Protein AF-A0A2I0H320-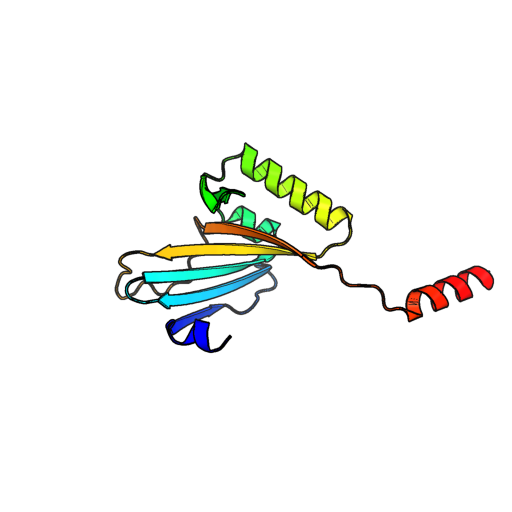F1 (afdb_monomer)

Radius of gyration: 19.29 Å; Cα contacts (8 Å, |Δi|>4): 229; chains: 1; bounding box: 40×39×63 Å

Sequence (133 aa):
MDELKRGCQILQVEAFNSEKKRSGVSMRRGAHIHVHWKGAAEMILAHCSQFYSQDGDKQMLDAQARGQIRAIIEKMAAKSLRCIAFAHKEVTDPQPHESSLEDTELTLLGVVGLKDPCRPEVRSAVESCKNAG

Secondary structure (DSSP, 8-state):
-HHHHTTEEEEEEEEEETTTTEEEEEEEETTEEEEEEEEEHHHHHHTEEEEE-TTS-EEE--HHHHHHHHHHHHHHHHTT-EEEEEEEEEESS--TT------SSEEEEEEEEE--PPPHHHHHHHHHHHHH-

Nearest PDB structures (foldseek):
  8qmp-assembly1_A  TM=8.078E-01  e=3.302E-11  Arabidopsis thaliana
  3gwi-assembly1_A  TM=8.467E-01  e=9.701E-09  Escherichia coli K-12
  8uyb-assembly1_A  TM=8.384E-01  e=1.161E-08  Escherichia coli K-12
  8owl-assembly1_A  TM=8.118E-01  e=4.878E-08  Oryctolagus cuniculus
  6zhh-assembly3_C  TM=7.062E-01  e=9.145E-07  Listeria monocytogenes

InterPro domains:
  IPR023299 P-type ATPase, cytoplasmic domain N [G3DSA:3.40.1110.10] (1-119)
  IPR023299 P-type ATPase, cytoplasmic domain N [SSF81660] (3-122)

Foldseek 3Di:
DVVVCPQKAWLDWADQDPVLQKIWTWIDGPQKIKIKMKGQPLSLLVQAQWEADPVRDIGGCDPVNSVVQVVVSVVLVVVVFRKMWMWMDMDHRADPPRRDNDRHHTYTYDIDTHDDDDDPVVVVVVVVVVVVD

Solvent-accessible surface area (backbone atoms only — not comparable to full-atom values): 7473 Å² total; per-residue (Å²): 114,70,76,76,46,75,62,47,48,78,73,40,74,46,71,76,36,84,88,72,40,31,30,37,38,18,29,36,44,85,79,30,38,40,31,41,40,39,24,40,32,70,59,47,55,72,28,33,45,26,30,48,48,98,88,67,47,81,41,78,47,46,74,66,58,47,50,54,54,49,55,50,53,51,58,39,44,75,69,66,20,53,47,37,18,37,30,35,40,77,39,80,76,58,56,100,80,63,59,70,76,75,71,64,68,19,31,34,69,50,76,47,67,46,72,79,77,78,60,78,66,55,58,58,53,55,52,53,50,65,74,74,109

Mean predicted aligned error: 6.41 Å

Organism: Punica granatum (NCBI:txid22663)

Structure (mmCIF, N/CA/C/O backbone):
data_AF-A0A2I0H320-F1
#
_entry.id   AF-A0A2I0H320-F1
#
loop_
_atom_site.group_PDB
_atom_site.id
_atom_site.type_symbol
_atom_site.label_atom_id
_atom_site.label_alt_id
_atom_site.label_comp_id
_atom_site.label_asym_id
_atom_site.label_entity_id
_atom_site.label_seq_id
_atom_site.pdbx_PDB_ins_code
_atom_site.Cartn_x
_atom_site.Cartn_y
_atom_site.Cartn_z
_atom_site.occupancy
_atom_site.B_iso_or_equiv
_atom_site.auth_seq_id
_atom_site.auth_comp_id
_atom_site.auth_asym_id
_atom_site.auth_atom_id
_atom_site.pdbx_PDB_model_num
ATOM 1 N N . MET A 1 1 ? -6.565 -19.429 -5.972 1.00 51.12 1 MET A N 1
ATOM 2 C CA . MET A 1 1 ? -5.228 -18.814 -5.775 1.00 51.12 1 MET A CA 1
ATOM 3 C C . MET A 1 1 ? -4.164 -19.448 -6.663 1.00 51.12 1 MET A C 1
ATOM 5 O O . MET A 1 1 ? -3.379 -18.700 -7.229 1.00 51.12 1 MET A O 1
ATOM 9 N N . ASP A 1 2 ? -4.137 -20.775 -6.826 1.00 55.12 2 ASP A N 1
ATOM 10 C CA . ASP A 1 2 ? -3.102 -21.451 -7.635 1.00 55.12 2 ASP A CA 1
ATOM 11 C C . ASP A 1 2 ? -3.151 -21.107 -9.125 1.00 55.12 2 ASP A C 1
ATOM 13 O O . ASP A 1 2 ? -2.123 -21.016 -9.787 1.00 55.12 2 ASP A O 1
ATOM 17 N N . GLU A 1 3 ? -4.337 -20.797 -9.636 1.00 58.56 3 GLU A N 1
ATOM 18 C CA . GLU A 1 3 ? -4.551 -20.374 -11.018 1.00 58.56 3 GLU A CA 1
ATOM 19 C C . GLU A 1 3 ? -3.845 -19.055 -11.364 1.00 58.56 3 GLU A C 1
ATOM 21 O O . GLU A 1 3 ? -3.225 -18.949 -12.418 1.00 58.56 3 GLU A O 1
ATOM 26 N N . LEU A 1 4 ? -3.835 -18.096 -10.429 1.00 61.50 4 LEU A N 1
ATOM 27 C CA . LEU A 1 4 ? -3.151 -16.807 -10.582 1.00 61.50 4 LEU A CA 1
ATOM 28 C C . LEU A 1 4 ? -1.619 -16.940 -10.534 1.00 61.50 4 LEU A C 1
ATOM 30 O O . LEU A 1 4 ? -0.908 -16.089 -11.060 1.00 61.50 4 LEU A O 1
ATOM 34 N N . LYS A 1 5 ? -1.108 -17.996 -9.887 1.00 63.47 5 LYS A N 1
ATOM 35 C CA . LYS A 1 5 ? 0.331 -18.252 -9.735 1.00 63.47 5 LYS A CA 1
ATOM 36 C C . LYS A 1 5 ? 0.933 -18.980 -10.937 1.00 63.47 5 LYS A C 1
ATOM 38 O O . LYS A 1 5 ? 2.127 -18.850 -11.171 1.00 63.47 5 LYS A O 1
ATOM 43 N N . ARG A 1 6 ? 0.125 -19.711 -11.716 1.00 68.56 6 ARG A N 1
ATOM 44 C CA . ARG A 1 6 ? 0.595 -20.546 -12.841 1.00 68.56 6 ARG A CA 1
ATOM 45 C C . ARG A 1 6 ? 1.315 -19.773 -13.954 1.00 68.56 6 ARG A C 1
ATOM 47 O O . ARG A 1 6 ? 2.085 -20.380 -14.685 1.00 68.56 6 ARG A O 1
ATOM 54 N N . GLY A 1 7 ? 1.100 -18.461 -14.067 1.00 78.19 7 GLY A N 1
ATOM 55 C CA . GLY A 1 7 ? 1.761 -17.601 -15.059 1.00 78.19 7 GLY A CA 1
ATOM 56 C C . GLY A 1 7 ? 2.902 -16.737 -14.516 1.00 78.19 7 GLY A C 1
ATOM 57 O O . GLY A 1 7 ? 3.396 -15.881 -15.248 1.00 78.19 7 GLY A O 1
ATOM 58 N N . CYS A 1 8 ? 3.284 -16.911 -13.247 1.00 83.75 8 CYS A N 1
ATOM 59 C CA . CYS A 1 8 ? 4.198 -16.004 -12.568 1.00 83.75 8 CYS A CA 1
ATOM 60 C C . CYS A 1 8 ? 5.324 -16.746 -11.844 1.00 83.75 8 CYS A C 1
ATOM 62 O O . CYS A 1 8 ? 5.084 -17.512 -10.912 1.00 83.75 8 CYS A O 1
ATOM 64 N N . GLN A 1 9 ? 6.566 -16.455 -12.221 1.00 89.69 9 GLN A N 1
ATOM 65 C CA . GLN A 1 9 ? 7.755 -16.987 -11.563 1.00 89.69 9 GLN A CA 1
ATOM 66 C C . GLN A 1 9 ? 8.247 -15.992 -10.511 1.00 89.69 9 GLN A C 1
ATOM 68 O O . GLN A 1 9 ? 8.609 -14.870 -10.850 1.00 89.69 9 GLN A O 1
ATOM 73 N N . ILE A 1 10 ? 8.290 -16.390 -9.240 1.00 90.44 10 ILE A N 1
ATOM 74 C CA . ILE A 1 10 ? 8.885 -15.564 -8.179 1.00 90.44 10 ILE A CA 1
ATOM 75 C C . ILE A 1 10 ? 10.403 -15.526 -8.384 1.00 90.44 10 ILE A C 1
ATOM 77 O O . ILE A 1 10 ? 11.031 -16.577 -8.501 1.00 90.44 10 ILE A O 1
ATOM 81 N N . LEU A 1 11 ? 10.976 -14.324 -8.427 1.00 90.44 11 LEU A N 1
ATOM 82 C CA . LEU A 1 11 ? 1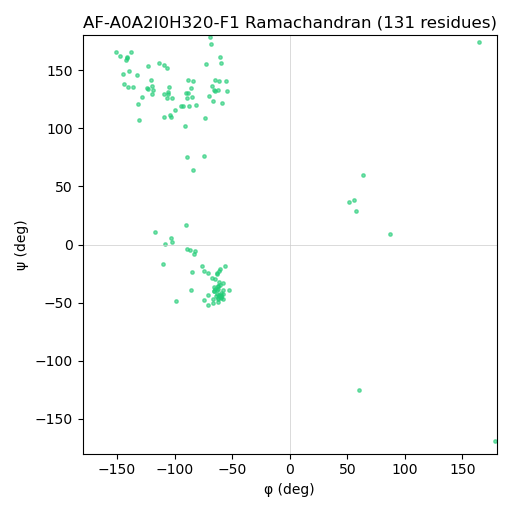2.414 -14.102 -8.577 1.00 90.44 11 LEU A CA 1
ATOM 83 C C . LEU A 1 11 ? 13.066 -13.824 -7.219 1.00 90.44 11 LEU A C 1
ATOM 85 O O . LEU A 1 11 ? 14.061 -14.454 -6.872 1.00 90.44 11 LEU A O 1
ATOM 89 N N . GLN A 1 12 ? 12.479 -12.920 -6.431 1.00 91.06 12 GLN A N 1
ATOM 90 C CA . GLN A 1 12 ? 12.986 -12.541 -5.114 1.00 91.06 12 GLN A CA 1
ATOM 91 C C . GLN A 1 12 ? 11.835 -12.253 -4.148 1.00 91.06 12 GLN A C 1
ATOM 93 O O . GLN A 1 12 ? 10.789 -11.734 -4.535 1.00 91.06 12 GLN A O 1
ATOM 98 N N . VAL A 1 13 ? 12.041 -12.565 -2.868 1.00 92.94 13 VAL A N 1
ATOM 99 C CA . VAL A 1 13 ? 11.116 -12.239 -1.778 1.00 92.94 13 VAL A CA 1
ATOM 100 C C . VAL A 1 13 ? 11.891 -11.523 -0.678 1.00 92.94 13 VAL A C 1
ATOM 102 O O . VAL A 1 13 ? 12.886 -12.046 -0.184 1.00 92.94 13 VAL A O 1
ATOM 105 N N . GLU A 1 14 ? 11.414 -10.352 -0.264 1.00 93.81 14 GLU A N 1
ATOM 106 C CA . GLU A 1 14 ? 11.846 -9.691 0.969 1.00 93.81 14 GLU A CA 1
ATOM 107 C C . GLU A 1 14 ? 10.759 -9.900 2.020 1.00 93.81 14 GLU A C 1
ATOM 109 O O . GLU A 1 14 ? 9.647 -9.365 1.926 1.00 93.81 14 GLU A O 1
ATOM 114 N N . ALA A 1 15 ? 11.082 -10.720 3.023 1.00 93.94 15 ALA A N 1
ATOM 115 C CA . ALA A 1 15 ? 10.237 -10.906 4.191 1.00 93.94 15 ALA A CA 1
ATOM 116 C C . ALA A 1 15 ? 10.053 -9.578 4.942 1.00 93.94 15 ALA A C 1
ATOM 118 O O . ALA A 1 15 ? 10.814 -8.628 4.768 1.00 93.94 15 ALA A O 1
ATOM 119 N N . PHE A 1 16 ? 9.023 -9.508 5.785 1.00 91.69 16 PHE A N 1
ATOM 120 C CA . PHE A 1 16 ? 8.735 -8.287 6.527 1.00 91.69 16 PHE A CA 1
ATOM 121 C C . PHE A 1 16 ? 9.928 -7.869 7.395 1.00 91.69 16 PHE A C 1
ATOM 123 O O . PHE A 1 16 ? 10.353 -8.615 8.275 1.00 91.69 16 PHE A O 1
ATOM 130 N N . ASN A 1 17 ? 10.426 -6.656 7.162 1.00 91.06 17 ASN A N 1
ATOM 131 C CA . ASN A 1 17 ? 11.468 -6.032 7.966 1.00 91.06 17 ASN A CA 1
ATOM 132 C C . ASN A 1 17 ? 10.827 -4.999 8.910 1.00 91.06 17 ASN A C 1
ATOM 134 O O . ASN A 1 17 ? 10.105 -4.110 8.456 1.00 91.06 17 ASN A O 1
ATOM 138 N N . SER A 1 18 ? 11.083 -5.111 10.217 1.00 87.25 18 SER A N 1
ATOM 139 C CA . SER A 1 18 ? 10.471 -4.253 11.245 1.00 87.25 18 SER A CA 1
ATOM 140 C C . SER A 1 18 ? 10.914 -2.789 11.184 1.00 87.25 18 SER A C 1
ATOM 142 O O . SER A 1 18 ? 10.129 -1.913 11.542 1.00 87.25 18 SER A O 1
ATOM 144 N N . GLU A 1 19 ? 12.128 -2.515 10.708 1.00 87.81 19 GLU A N 1
ATOM 145 C CA . GLU A 1 19 ? 12.648 -1.154 10.531 1.00 87.81 19 GLU A CA 1
ATOM 146 C C . GLU A 1 19 ? 11.995 -0.493 9.314 1.00 87.81 19 GLU A C 1
ATOM 148 O O . GLU A 1 19 ? 11.444 0.602 9.412 1.00 87.81 19 GLU A O 1
ATOM 153 N N . LYS A 1 20 ? 11.958 -1.205 8.179 1.00 87.25 20 LYS A N 1
ATOM 154 C CA . LYS A 1 20 ? 11.336 -0.723 6.933 1.00 87.25 20 LYS A CA 1
ATOM 155 C C . LYS A 1 20 ? 9.800 -0.778 6.960 1.00 87.25 20 LYS A C 1
ATOM 157 O O . LYS A 1 20 ? 9.141 -0.146 6.138 1.00 87.25 20 LYS A O 1
ATOM 162 N N . LYS A 1 21 ? 9.219 -1.566 7.872 1.00 93.31 21 LYS A N 1
ATOM 163 C CA . LYS A 1 21 ? 7.777 -1.835 8.040 1.00 93.31 21 LYS A CA 1
ATOM 164 C C . LYS A 1 21 ? 7.064 -2.274 6.755 1.00 93.31 21 LYS A C 1
ATOM 166 O O . LYS A 1 21 ? 5.900 -1.926 6.526 1.00 93.31 21 LYS A O 1
ATOM 171 N N . ARG A 1 22 ? 7.741 -3.059 5.917 1.00 94.38 22 ARG A N 1
ATOM 172 C CA . ARG A 1 22 ? 7.215 -3.559 4.638 1.00 94.38 22 ARG A CA 1
ATOM 173 C C . ARG A 1 22 ? 7.828 -4.903 4.256 1.00 94.38 22 ARG A C 1
ATOM 175 O O . ARG A 1 22 ? 8.829 -5.319 4.829 1.00 94.38 22 ARG A O 1
ATOM 182 N N . SER A 1 23 ? 7.204 -5.554 3.285 1.00 96.00 23 SER A N 1
ATOM 183 C CA . SER A 1 23 ? 7.647 -6.786 2.626 1.00 96.00 23 SER A CA 1
ATOM 184 C C . SER A 1 23 ? 7.366 -6.677 1.131 1.00 96.00 23 SER A C 1
ATOM 186 O O . SER A 1 23 ? 6.367 -6.049 0.757 1.00 96.00 23 SER A O 1
ATOM 188 N N . GLY A 1 24 ? 8.180 -7.322 0.304 1.00 95.44 24 GLY A N 1
ATOM 189 C CA . GLY A 1 24 ? 8.082 -7.217 -1.148 1.00 95.44 24 GLY A CA 1
ATOM 190 C C . GLY A 1 24 ? 8.332 -8.533 -1.869 1.00 95.44 24 GLY A C 1
ATOM 191 O O . GLY A 1 24 ? 8.907 -9.469 -1.313 1.00 95.44 24 GLY A O 1
ATOM 192 N N . VAL A 1 25 ? 7.878 -8.606 -3.114 1.00 94.56 25 VAL A N 1
ATOM 193 C CA . VAL A 1 25 ? 8.143 -9.722 -4.024 1.00 94.56 25 VAL A CA 1
ATOM 194 C C . VAL A 1 25 ? 8.390 -9.189 -5.429 1.00 94.56 25 VAL A C 1
ATOM 196 O O . VAL A 1 25 ? 7.649 -8.325 -5.893 1.00 94.56 25 VAL A O 1
ATOM 199 N N . SER A 1 26 ? 9.415 -9.708 -6.100 1.00 93.06 26 SER A N 1
ATOM 200 C CA . SER A 1 26 ? 9.616 -9.530 -7.534 1.00 93.06 26 SER A CA 1
ATOM 201 C C . SER A 1 26 ? 9.244 -10.828 -8.236 1.00 93.06 26 SER A C 1
ATOM 203 O O . SER A 1 26 ? 9.562 -11.932 -7.782 1.00 93.06 26 SER A O 1
ATOM 205 N N . MET A 1 27 ? 8.506 -10.707 -9.329 1.00 91.94 27 MET A N 1
ATOM 206 C CA . MET A 1 27 ? 7.980 -11.843 -10.070 1.00 91.94 27 MET A CA 1
ATOM 207 C C . MET A 1 27 ? 7.997 -11.556 -11.564 1.00 91.94 27 MET A C 1
ATOM 209 O O . MET A 1 27 ? 7.642 -10.467 -12.004 1.00 91.94 27 MET A O 1
ATOM 213 N N . ARG A 1 28 ? 8.389 -12.551 -12.355 1.00 90.00 28 ARG A N 1
ATOM 214 C CA . ARG A 1 28 ? 8.337 -12.501 -13.812 1.00 90.00 28 ARG A CA 1
ATOM 215 C C . ARG A 1 28 ? 6.982 -12.992 -14.299 1.00 90.00 28 ARG A C 1
ATOM 217 O O . ARG A 1 28 ? 6.551 -14.079 -13.911 1.00 90.00 28 ARG A O 1
ATOM 224 N N . ARG A 1 29 ? 6.347 -12.215 -15.174 1.00 87.75 29 ARG A N 1
ATOM 225 C CA . ARG A 1 29 ? 5.104 -12.563 -15.867 1.00 87.75 29 ARG A CA 1
ATOM 226 C C . ARG A 1 29 ? 5.280 -12.277 -17.357 1.00 87.75 29 ARG A C 1
ATOM 228 O O . ARG A 1 29 ? 5.329 -11.124 -17.775 1.00 87.75 29 ARG A O 1
ATOM 235 N N . GLY A 1 30 ? 5.399 -13.330 -18.163 1.00 86.31 30 GLY A N 1
ATOM 236 C CA . GLY A 1 30 ? 5.768 -13.184 -19.575 1.00 86.31 30 GLY A CA 1
ATOM 237 C C . GLY A 1 30 ? 7.142 -12.521 -19.724 1.00 86.31 30 GLY A C 1
ATOM 238 O O . GLY A 1 30 ? 8.114 -12.990 -19.133 1.00 86.31 30 GLY A O 1
ATOM 239 N N . ALA A 1 31 ? 7.206 -11.427 -20.487 1.00 86.38 31 ALA A N 1
ATOM 240 C CA . ALA A 1 31 ? 8.426 -10.645 -20.715 1.00 86.38 31 ALA A CA 1
ATOM 241 C C . ALA A 1 31 ? 8.687 -9.556 -19.653 1.00 86.38 31 ALA A C 1
ATOM 243 O O . ALA A 1 31 ? 9.728 -8.905 -19.692 1.00 86.38 31 ALA A O 1
ATOM 244 N N . HIS A 1 32 ? 7.768 -9.355 -18.705 1.00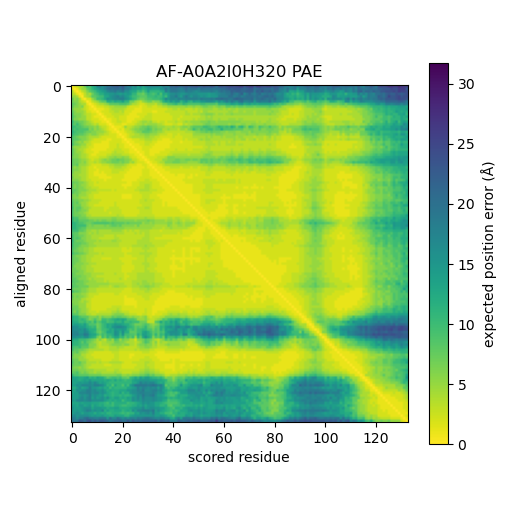 89.44 32 HIS A N 1
ATOM 245 C CA . HIS A 1 32 ? 7.833 -8.263 -17.732 1.00 89.44 32 HIS A CA 1
ATOM 246 C C . HIS A 1 32 ? 8.215 -8.761 -16.342 1.00 89.44 32 HIS A C 1
ATOM 248 O O . HIS A 1 32 ? 7.910 -9.899 -15.958 1.00 89.44 32 HIS A O 1
ATOM 254 N N . ILE A 1 33 ? 8.851 -7.886 -15.565 1.00 91.12 33 ILE A N 1
ATOM 255 C CA . ILE A 1 33 ? 9.033 -8.080 -14.126 1.00 91.12 33 ILE A CA 1
ATOM 256 C C . ILE A 1 33 ? 8.083 -7.145 -13.391 1.00 91.12 33 ILE A C 1
ATOM 258 O O . ILE A 1 33 ? 8.038 -5.948 -13.651 1.00 91.12 33 ILE A O 1
ATOM 262 N N . HIS A 1 34 ? 7.332 -7.706 -12.452 1.00 92.12 34 HIS A N 1
ATOM 263 C CA . HIS A 1 34 ? 6.491 -6.955 -11.538 1.00 92.12 34 HIS A CA 1
ATOM 264 C C . HIS A 1 34 ? 7.088 -7.021 -10.142 1.00 92.12 34 HIS A C 1
ATOM 266 O O . HIS A 1 34 ? 7.376 -8.103 -9.623 1.00 92.12 34 HIS A O 1
ATOM 272 N N . VAL A 1 35 ? 7.238 -5.861 -9.522 1.00 94.19 35 VAL A N 1
ATOM 273 C CA . VAL A 1 35 ? 7.610 -5.724 -8.120 1.00 94.19 35 VAL A CA 1
ATOM 274 C C . VAL A 1 35 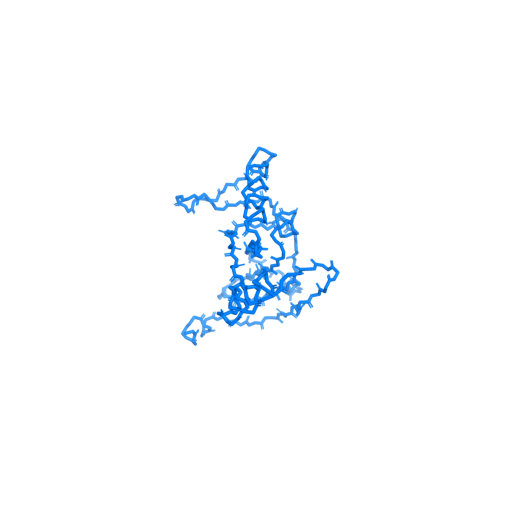? 6.376 -5.292 -7.353 1.00 94.19 35 VAL A C 1
ATOM 276 O O . VAL A 1 35 ? 5.746 -4.294 -7.690 1.00 94.19 35 VAL A O 1
ATOM 279 N N . HIS A 1 36 ? 6.024 -6.035 -6.311 1.00 95.75 36 HIS A N 1
ATOM 280 C CA . HIS A 1 36 ? 4.898 -5.728 -5.441 1.00 95.75 36 HIS A CA 1
ATOM 281 C C . HIS A 1 36 ? 5.381 -5.505 -4.018 1.00 95.75 36 HIS A C 1
ATOM 283 O O . HIS A 1 36 ? 6.107 -6.327 -3.463 1.00 95.75 36 HIS A O 1
ATOM 289 N N . TRP A 1 37 ? 4.896 -4.431 -3.403 1.00 97.12 37 TRP A N 1
ATOM 290 C CA . TRP A 1 37 ? 5.171 -4.086 -2.017 1.00 97.12 37 TRP A CA 1
ATOM 291 C C . TRP A 1 37 ? 3.884 -4.008 -1.210 1.00 97.12 37 TRP A C 1
ATOM 293 O O . TRP A 1 37 ? 2.867 -3.483 -1.666 1.00 97.12 37 TRP A O 1
ATOM 303 N N . LYS A 1 38 ? 3.954 -4.491 0.032 1.00 97.00 38 LYS A N 1
ATOM 304 C CA . LYS A 1 38 ? 2.942 -4.241 1.060 1.00 97.00 38 LYS A CA 1
ATOM 305 C C . LYS A 1 38 ? 3.605 -3.831 2.365 1.00 97.00 38 LYS A C 1
ATOM 307 O O . LYS A 1 38 ? 4.671 -4.340 2.711 1.00 97.00 38 LYS A O 1
ATOM 312 N N . GLY A 1 39 ? 2.965 -2.955 3.126 1.00 96.88 39 GLY A N 1
ATOM 313 C CA . GLY A 1 39 ? 3.529 -2.484 4.388 1.00 96.88 39 GLY A CA 1
ATOM 314 C C . GLY A 1 39 ? 2.659 -1.459 5.091 1.00 96.88 39 GLY A C 1
ATOM 315 O O . GLY A 1 39 ? 1.506 -1.249 4.714 1.00 96.88 39 GLY A O 1
ATOM 316 N N . ALA A 1 40 ? 3.223 -0.823 6.117 1.00 96.94 40 ALA A N 1
ATOM 317 C CA . ALA A 1 40 ? 2.593 0.320 6.769 1.00 96.94 40 ALA A CA 1
ATOM 318 C C . ALA A 1 40 ? 2.250 1.396 5.728 1.00 96.94 40 ALA A C 1
ATOM 320 O O . ALA A 1 40 ? 3.086 1.736 4.887 1.00 96.94 40 ALA A O 1
ATOM 321 N N . ALA A 1 41 ? 1.018 1.911 5.778 1.00 97.44 41 ALA A N 1
ATOM 322 C CA . ALA A 1 41 ? 0.484 2.738 4.700 1.00 97.44 41 ALA A CA 1
ATOM 323 C C . ALA A 1 41 ? 1.324 3.994 4.410 1.00 97.44 41 ALA A C 1
ATOM 325 O O . ALA A 1 41 ? 1.606 4.288 3.251 1.00 97.44 41 ALA A O 1
ATOM 326 N N . GLU A 1 42 ? 1.791 4.680 5.453 1.00 95.56 42 GLU A N 1
ATOM 327 C CA . GLU A 1 42 ? 2.639 5.871 5.320 1.00 95.56 42 GLU A CA 1
ATOM 328 C C . GLU A 1 42 ? 3.995 5.561 4.682 1.00 95.56 42 GLU A C 1
ATOM 330 O O . GLU A 1 42 ? 4.479 6.337 3.858 1.00 95.56 42 GLU A O 1
ATOM 335 N N . ME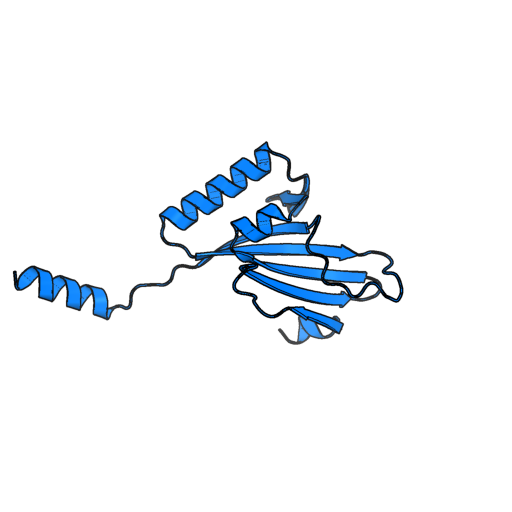T A 1 43 ? 4.578 4.405 5.021 1.00 96.00 43 MET A N 1
ATOM 336 C CA . MET A 1 43 ? 5.867 3.982 4.478 1.00 96.00 43 MET A CA 1
ATOM 337 C C . MET A 1 43 ? 5.744 3.707 2.985 1.00 96.00 43 MET A C 1
ATOM 339 O O . MET A 1 43 ? 6.499 4.256 2.199 1.00 96.00 43 MET A O 1
ATOM 343 N N . ILE A 1 44 ? 4.758 2.919 2.561 1.00 97.44 44 ILE A N 1
ATOM 344 C CA . ILE A 1 44 ? 4.565 2.637 1.132 1.00 97.44 44 ILE A CA 1
ATOM 345 C C . ILE A 1 44 ? 4.239 3.915 0.352 1.00 97.44 44 ILE A C 1
ATOM 347 O O . ILE A 1 44 ? 4.807 4.131 -0.716 1.00 97.44 44 ILE A O 1
ATOM 351 N N . LEU A 1 45 ? 3.383 4.792 0.892 1.00 97.38 45 LEU A N 1
ATOM 352 C CA . LEU A 1 45 ? 3.032 6.059 0.247 1.00 97.38 45 LEU A CA 1
ATOM 353 C C . LEU A 1 45 ? 4.268 6.936 -0.004 1.00 97.38 45 LEU A C 1
ATOM 355 O O . LEU A 1 45 ? 4.369 7.555 -1.062 1.00 97.38 45 LEU A O 1
ATOM 359 N N . ALA A 1 46 ? 5.222 6.974 0.933 1.00 96.00 46 ALA A N 1
ATOM 360 C CA . ALA A 1 46 ? 6.465 7.732 0.781 1.00 96.00 46 ALA A CA 1
ATOM 361 C C . ALA A 1 46 ? 7.273 7.305 -0.458 1.00 96.00 46 ALA A C 1
ATOM 363 O O . ALA A 1 46 ? 7.870 8.153 -1.113 1.00 96.00 46 ALA A O 1
ATOM 364 N N . HIS A 1 47 ? 7.204 6.026 -0.820 1.00 96.19 47 HIS A N 1
ATOM 365 C CA . HIS A 1 47 ? 7.920 5.422 -1.943 1.00 96.19 47 HIS A CA 1
ATOM 366 C C . HIS A 1 47 ? 7.162 5.472 -3.286 1.00 96.19 47 HIS A C 1
ATOM 368 O O . HIS A 1 47 ? 7.695 5.055 -4.316 1.00 96.19 47 HIS A O 1
ATOM 374 N N . CYS A 1 48 ? 5.925 5.977 -3.301 1.00 97.69 48 CYS A N 1
ATOM 375 C CA . CYS A 1 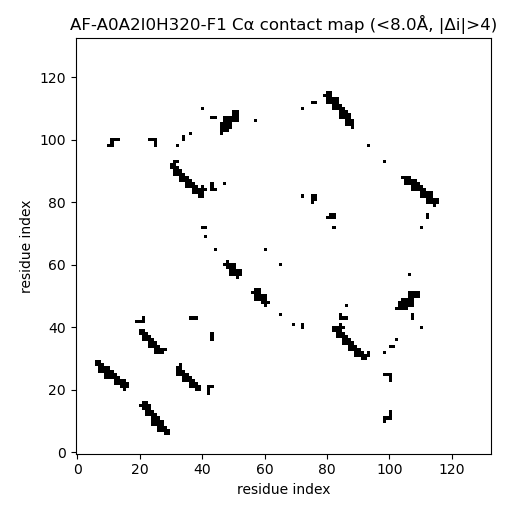48 ? 5.117 6.059 -4.516 1.00 97.69 48 CYS A CA 1
ATOM 376 C C . CYS A 1 48 ? 5.355 7.370 -5.279 1.00 97.69 48 CYS A C 1
ATOM 378 O O . CYS A 1 48 ? 5.458 8.435 -4.668 1.00 97.69 48 CYS A O 1
ATOM 380 N N . SER A 1 49 ? 5.375 7.301 -6.609 1.00 97.50 49 SER A N 1
ATOM 381 C CA . SER A 1 49 ? 5.351 8.454 -7.528 1.00 97.50 49 SER A CA 1
ATOM 382 C C . SER A 1 49 ? 4.029 8.564 -8.293 1.00 97.50 49 SER A C 1
ATOM 384 O O . SER A 1 49 ? 3.713 9.621 -8.839 1.00 97.50 49 SER A O 1
ATOM 386 N N . GLN A 1 50 ? 3.239 7.489 -8.315 1.00 98.00 50 GLN A N 1
ATOM 387 C CA . GLN A 1 50 ? 1.963 7.394 -9.019 1.00 98.00 50 GLN A CA 1
ATOM 388 C C . GLN A 1 50 ? 0.920 6.685 -8.147 1.00 98.00 50 GLN A C 1
ATOM 390 O O . GLN A 1 50 ? 1.260 6.035 -7.155 1.00 98.00 50 GLN A O 1
ATOM 395 N N . PHE A 1 51 ? -0.353 6.783 -8.516 1.00 98.00 51 PHE A N 1
ATOM 396 C CA . PHE A 1 51 ? -1.449 6.035 -7.901 1.00 98.00 51 PHE A CA 1
ATOM 397 C C . PHE A 1 51 ? -2.535 5.717 -8.933 1.00 98.00 51 PHE A C 1
ATOM 399 O O . PHE A 1 51 ? -2.576 6.340 -9.992 1.00 98.00 51 PHE A O 1
ATOM 406 N N . TYR A 1 52 ? -3.400 4.751 -8.631 1.00 96.81 52 TYR A N 1
ATOM 407 C CA . TYR A 1 52 ? -4.615 4.525 -9.413 1.00 96.81 52 TYR A CA 1
ATOM 408 C C . TYR A 1 52 ? -5.780 5.347 -8.865 1.00 96.81 52 TYR A C 1
ATOM 410 O O . TYR A 1 52 ? -6.053 5.318 -7.661 1.00 96.81 52 TYR A O 1
ATOM 418 N N . SER A 1 53 ? -6.472 6.060 -9.751 1.00 92.81 53 SER A N 1
ATOM 419 C CA . SER A 1 53 ? -7.733 6.728 -9.443 1.00 92.81 53 SER A CA 1
ATOM 420 C C . SER A 1 53 ? -8.846 5.702 -9.189 1.00 92.81 53 SER A C 1
ATOM 422 O O . SER A 1 53 ? -8.682 4.499 -9.404 1.00 92.81 53 SER A O 1
ATOM 424 N N . GLN A 1 54 ? -10.009 6.179 -8.741 1.00 88.31 54 GLN A N 1
ATOM 425 C CA . GLN A 1 54 ? -11.189 5.323 -8.562 1.00 88.31 54 GLN A CA 1
ATOM 426 C C . GLN A 1 54 ? -11.679 4.712 -9.881 1.00 88.31 54 GLN A C 1
ATOM 428 O O . GLN A 1 54 ? -12.258 3.629 -9.868 1.00 88.31 54 GLN A O 1
ATOM 433 N N . ASP A 1 55 ? -11.390 5.374 -11.000 1.00 91.88 55 ASP A N 1
ATOM 434 C CA . ASP A 1 55 ? -11.735 4.925 -12.349 1.00 91.88 55 ASP A CA 1
ATOM 435 C C . ASP A 1 55 ? -10.727 3.900 -12.902 1.00 91.88 55 ASP A C 1
ATOM 437 O O . ASP A 1 55 ? -10.940 3.320 -13.963 1.00 91.88 55 ASP A O 1
ATOM 441 N N . GLY A 1 56 ? -9.637 3.634 -12.169 1.00 91.12 56 GLY A N 1
ATOM 442 C CA . GLY A 1 56 ? -8.579 2.712 -12.581 1.00 91.12 56 GLY A CA 1
ATOM 443 C C . GLY A 1 56 ? -7.489 3.354 -13.440 1.00 91.12 56 GLY A C 1
ATOM 444 O O . GLY A 1 56 ? -6.612 2.642 -13.933 1.00 91.12 56 GLY A O 1
ATOM 445 N N . ASP A 1 57 ? -7.491 4.681 -13.577 1.00 94.81 57 ASP A N 1
ATOM 446 C CA . ASP A 1 57 ? -6.477 5.409 -14.335 1.00 94.81 57 ASP A CA 1
ATOM 447 C C . ASP A 1 57 ? -5.231 5.677 -13.499 1.00 94.81 57 ASP A C 1
ATOM 449 O O . ASP A 1 57 ? -5.295 6.032 -12.321 1.00 94.81 57 ASP A O 1
ATOM 453 N N . LYS A 1 58 ? -4.067 5.553 -14.135 1.00 95.75 58 LYS A N 1
ATOM 454 C CA . LYS A 1 58 ? -2.778 5.832 -13.504 1.00 95.75 58 LYS A CA 1
ATOM 455 C C . LYS A 1 58 ? -2.500 7.334 -13.509 1.00 95.75 58 LYS A C 1
ATOM 457 O O . LYS A 1 58 ? -2.394 7.942 -14.570 1.00 95.75 58 LYS A O 1
ATOM 462 N N . GLN A 1 59 ? -2.339 7.926 -12.330 1.00 96.69 59 GLN A N 1
ATOM 463 C CA . GLN A 1 59 ? -2.130 9.363 -12.146 1.00 96.69 59 GLN A CA 1
ATOM 464 C C . GLN A 1 59 ? -0.836 9.652 -11.380 1.00 96.69 59 GLN A C 1
ATOM 466 O O . GLN A 1 59 ? -0.366 8.832 -10.586 1.00 96.69 59 GLN A O 1
ATOM 471 N N . MET A 1 60 ? -0.249 10.831 -11.606 1.00 97.31 60 MET A N 1
ATOM 472 C CA . MET A 1 60 ? 0.898 11.289 -10.820 1.00 97.31 60 MET A CA 1
ATOM 473 C C . MET A 1 60 ? 0.489 11.566 -9.374 1.00 97.31 60 MET A C 1
ATOM 475 O O . MET A 1 60 ? -0.527 12.202 -9.108 1.00 97.31 60 MET A O 1
ATOM 479 N N . LEU A 1 61 ? 1.318 11.120 -8.434 1.00 97.19 61 LEU A N 1
ATOM 480 C CA . LEU A 1 61 ? 1.137 11.382 -7.013 1.00 97.19 61 LEU A CA 1
ATOM 481 C C . LEU A 1 61 ? 1.836 12.693 -6.630 1.00 97.19 61 LEU A C 1
ATOM 483 O O . LEU A 1 61 ? 2.916 12.693 -6.027 1.00 97.19 61 LEU A O 1
ATOM 487 N N . ASP A 1 62 ? 1.212 13.807 -7.003 1.00 96.75 62 ASP A N 1
ATOM 488 C CA . ASP A 1 62 ? 1.672 15.142 -6.631 1.00 96.75 62 ASP A CA 1
ATOM 489 C C . ASP A 1 62 ? 1.501 15.429 -5.122 1.00 96.75 62 ASP A C 1
ATOM 491 O O . ASP A 1 62 ? 1.032 14.597 -4.335 1.00 96.75 62 ASP A O 1
ATOM 495 N N . ALA A 1 63 ? 1.917 16.622 -4.691 1.00 96.94 63 ALA A N 1
ATOM 496 C CA . ALA A 1 63 ? 1.843 17.021 -3.288 1.00 96.94 63 ALA A CA 1
ATOM 497 C C . ALA A 1 63 ? 0.398 17.071 -2.755 1.00 96.94 63 ALA A C 1
ATOM 499 O O . ALA A 1 63 ? 0.159 16.711 -1.599 1.00 96.94 63 ALA A O 1
ATOM 500 N N . GLN A 1 64 ? -0.563 17.476 -3.589 1.00 97.12 64 GLN A N 1
ATOM 501 C CA . GLN A 1 64 ? -1.966 17.585 -3.206 1.00 97.12 64 GLN A CA 1
ATOM 502 C C . GLN A 1 64 ? -2.590 16.196 -3.030 1.00 97.12 64 GLN A C 1
ATOM 504 O O . GLN A 1 64 ? -3.143 15.903 -1.968 1.00 97.12 64 GLN A O 1
ATOM 509 N N . ALA A 1 65 ? -2.453 15.320 -4.026 1.00 96.38 65 ALA A N 1
ATOM 510 C CA . ALA A 1 65 ? -2.937 13.944 -3.990 1.00 96.38 65 ALA A CA 1
ATOM 511 C C . ALA A 1 65 ? -2.297 13.161 -2.834 1.00 96.38 65 ALA A C 1
ATOM 513 O O . ALA A 1 65 ? -2.985 12.469 -2.077 1.00 96.38 65 ALA A O 1
ATOM 514 N N . ARG A 1 66 ? -0.988 13.338 -2.612 1.00 97.25 66 ARG A N 1
ATOM 515 C CA . ARG A 1 66 ? -0.289 12.746 -1.463 1.00 97.25 66 ARG A CA 1
ATOM 516 C C . ARG A 1 66 ? -0.869 13.219 -0.133 1.00 97.25 66 ARG A C 1
ATOM 518 O O . ARG A 1 66 ? -1.060 12.398 0.765 1.00 97.25 66 ARG A O 1
ATOM 525 N N . GLY A 1 67 ? -1.166 14.513 -0.003 1.00 97.81 67 GLY A N 1
ATOM 526 C CA . GLY A 1 67 ? -1.812 15.080 1.182 1.00 97.81 67 GLY A CA 1
ATOM 527 C C . GLY A 1 67 ? -3.202 14.492 1.430 1.00 97.81 67 GLY A C 1
ATOM 528 O O . GLY A 1 67 ? -3.520 14.111 2.556 1.00 97.81 67 GLY A O 1
ATOM 529 N N . GLN A 1 68 ? -4.005 14.333 0.376 1.00 96.81 68 GLN A N 1
ATOM 530 C CA . GLN A 1 68 ? -5.335 13.727 0.463 1.00 96.81 68 GLN A CA 1
ATOM 531 C C . GLN A 1 68 ? -5.275 12.264 0.927 1.00 96.81 68 GLN A C 1
ATOM 533 O O . GLN A 1 68 ? -6.002 11.879 1.845 1.00 96.81 68 GLN A O 1
ATOM 538 N N . ILE A 1 69 ? -4.378 11.456 0.351 1.00 97.12 69 ILE A N 1
ATOM 539 C CA . ILE A 1 69 ? -4.213 10.047 0.739 1.00 97.12 69 ILE A CA 1
ATOM 540 C C . ILE A 1 69 ? -3.685 9.934 2.175 1.00 97.12 69 ILE A C 1
ATOM 542 O O . ILE A 1 69 ? -4.174 9.102 2.941 1.00 97.12 69 ILE A O 1
ATOM 546 N N . ARG A 1 70 ? -2.746 10.798 2.582 1.00 97.88 70 ARG A N 1
ATOM 547 C CA . ARG A 1 70 ? -2.266 10.849 3.972 1.00 97.88 70 ARG A CA 1
ATOM 548 C C . ARG A 1 70 ? -3.405 11.152 4.947 1.00 97.88 70 ARG A C 1
ATOM 550 O O . ARG A 1 70 ? -3.568 10.421 5.917 1.00 97.88 70 ARG A O 1
ATOM 557 N N . ALA A 1 71 ? -4.249 12.137 4.647 1.00 97.94 71 ALA A N 1
ATOM 558 C CA . ALA A 1 71 ? -5.402 12.459 5.487 1.00 97.94 71 ALA A CA 1
ATOM 559 C C . ALA A 1 71 ? -6.401 11.288 5.596 1.00 97.94 71 ALA A C 1
ATOM 561 O O . ALA A 1 71 ? -7.044 11.105 6.630 1.00 97.94 71 ALA A O 1
ATOM 562 N N . ILE A 1 72 ? -6.546 10.470 4.546 1.00 97.06 72 ILE A N 1
ATOM 563 C CA . ILE A 1 72 ? -7.352 9.240 4.597 1.00 97.06 72 ILE A CA 1
ATOM 564 C C . ILE A 1 72 ? -6.717 8.218 5.548 1.00 97.06 72 ILE A C 1
ATOM 566 O O . ILE A 1 72 ? -7.418 7.677 6.405 1.00 97.06 72 ILE A O 1
ATOM 570 N N . ILE A 1 73 ? -5.403 7.991 5.443 1.00 97.81 73 ILE A N 1
ATOM 571 C CA . ILE A 1 73 ? -4.656 7.091 6.337 1.00 97.81 73 ILE A CA 1
ATOM 572 C C . ILE A 1 73 ? -4.805 7.538 7.798 1.00 97.81 73 ILE A C 1
ATOM 574 O O . ILE A 1 73 ? -5.143 6.722 8.654 1.00 97.81 73 ILE A O 1
ATOM 578 N N . GLU A 1 74 ? -4.640 8.830 8.081 1.00 97.44 74 GLU A N 1
ATOM 579 C CA . GLU A 1 74 ? -4.800 9.405 9.423 1.00 97.44 74 GLU A CA 1
ATOM 580 C C . GLU A 1 74 ? -6.222 9.201 9.966 1.00 97.44 74 GLU A C 1
ATOM 582 O O . GLU A 1 74 ? -6.401 8.759 11.101 1.00 97.44 74 GLU A O 1
ATOM 587 N N . LYS A 1 75 ? -7.256 9.433 9.145 1.00 97.75 75 LYS A N 1
ATOM 588 C CA . LYS A 1 75 ? -8.658 9.179 9.526 1.00 97.75 75 LYS A CA 1
ATOM 589 C C . LYS A 1 75 ? -8.930 7.706 9.831 1.00 97.75 75 LYS A C 1
ATOM 591 O O . LYS A 1 75 ? -9.750 7.401 10.697 1.00 97.75 75 LYS A O 1
ATOM 596 N N . MET A 1 76 ? -8.286 6.786 9.116 1.00 96.69 76 MET A N 1
ATOM 597 C CA . MET A 1 76 ? -8.398 5.349 9.374 1.00 96.69 76 MET A CA 1
ATOM 598 C C . MET A 1 76 ? -7.674 4.967 10.671 1.00 96.69 76 MET A C 1
ATOM 600 O O . MET A 1 76 ? -8.244 4.255 11.500 1.00 96.69 76 MET A O 1
ATOM 604 N N . ALA A 1 77 ? -6.472 5.499 10.891 1.00 94.88 77 ALA A N 1
ATOM 605 C CA . ALA A 1 77 ? -5.704 5.293 12.116 1.00 94.88 77 ALA A CA 1
ATOM 606 C C . ALA A 1 77 ? -6.426 5.850 13.356 1.00 94.88 77 ALA A C 1
ATOM 608 O O . ALA A 1 77 ? -6.467 5.184 14.388 1.00 94.88 77 ALA A O 1
ATOM 609 N N . ALA A 1 78 ? -7.091 7.005 13.240 1.00 96.31 78 ALA A N 1
ATOM 610 C CA . ALA A 1 78 ? -7.915 7.590 14.304 1.00 96.31 78 ALA A CA 1
ATOM 611 C C . ALA A 1 78 ? -9.103 6.697 14.712 1.00 96.31 78 ALA A C 1
ATOM 613 O O . ALA A 1 78 ? -9.601 6.790 15.830 1.00 96.31 78 ALA A O 1
ATOM 614 N N . LYS A 1 79 ? -9.539 5.792 13.827 1.00 94.31 79 LYS A N 1
ATOM 615 C CA . LYS A 1 79 ? -10.542 4.751 14.113 1.00 94.31 79 LYS A CA 1
ATOM 616 C C . LYS A 1 79 ? -9.911 3.444 14.616 1.00 94.31 79 LYS A C 1
ATOM 618 O O . LYS A 1 79 ? -10.554 2.395 14.563 1.00 94.31 79 LYS A O 1
ATOM 623 N N . SER A 1 80 ? -8.652 3.500 15.054 1.00 93.25 80 SER A N 1
ATOM 624 C CA . SER A 1 80 ? -7.845 2.365 15.516 1.00 93.25 80 SER A CA 1
ATOM 625 C C . SER A 1 80 ? -7.701 1.248 14.475 1.00 93.25 80 SER A C 1
ATOM 627 O O . SER A 1 80 ? -7.553 0.079 14.827 1.00 93.25 80 SER A O 1
ATOM 629 N N . LEU A 1 81 ? -7.755 1.588 13.182 1.00 95.38 81 LEU A N 1
ATOM 630 C CA . LEU A 1 81 ? -7.531 0.625 12.108 1.00 95.38 81 LEU A CA 1
ATOM 631 C C . LEU A 1 81 ? -6.035 0.499 11.817 1.00 95.38 81 LEU A C 1
ATOM 633 O O . LEU A 1 81 ? -5.332 1.496 11.634 1.00 95.38 81 LEU A O 1
ATOM 637 N N . ARG A 1 82 ? -5.551 -0.736 11.671 1.00 95.50 82 ARG A N 1
ATOM 638 C CA . ARG A 1 82 ? -4.215 -0.996 11.136 1.00 95.50 82 ARG A CA 1
ATOM 639 C C . ARG A 1 82 ? -4.222 -0.729 9.632 1.00 95.50 82 ARG A C 1
ATOM 641 O O . ARG A 1 82 ? -4.806 -1.492 8.867 1.00 95.50 82 ARG A O 1
ATOM 648 N N . CYS A 1 83 ? -3.563 0.347 9.214 1.00 97.31 83 CYS A N 1
ATOM 649 C CA . CYS A 1 83 ? -3.520 0.772 7.816 1.00 97.31 83 CYS A CA 1
ATOM 650 C C . CYS A 1 83 ? -2.376 0.084 7.058 1.00 97.31 83 CYS A C 1
ATOM 652 O O . CYS A 1 83 ? -1.201 0.259 7.394 1.00 97.31 83 CYS A O 1
ATOM 654 N N . ILE A 1 84 ? -2.720 -0.678 6.022 1.00 97.75 84 ILE A N 1
ATOM 655 C CA . ILE A 1 84 ? -1.780 -1.381 5.144 1.00 97.75 84 ILE A CA 1
ATOM 656 C C . ILE A 1 84 ? -1.974 -0.856 3.727 1.00 97.75 84 ILE A C 1
ATOM 658 O O . ILE A 1 84 ? -3.099 -0.827 3.236 1.00 97.75 84 ILE A O 1
ATOM 662 N N . ALA A 1 85 ? -0.892 -0.461 3.067 1.00 98.06 85 ALA A N 1
ATOM 663 C CA . ALA A 1 85 ? -0.934 -0.068 1.663 1.00 98.06 85 ALA A CA 1
ATOM 664 C C . ALA A 1 85 ? -0.254 -1.105 0.775 1.00 98.06 85 ALA A C 1
ATOM 666 O O . ALA A 1 85 ? 0.636 -1.838 1.217 1.00 98.06 85 ALA A O 1
ATOM 667 N N . PHE A 1 86 ? -0.681 -1.117 -0.483 1.00 98.00 86 PHE A N 1
ATOM 668 C CA . PHE A 1 86 ? -0.156 -1.964 -1.542 1.00 98.00 86 PHE A CA 1
ATOM 669 C C . PHE A 1 86 ? 0.291 -1.084 -2.699 1.00 98.00 86 PHE A C 1
ATOM 671 O O . PHE A 1 86 ? -0.429 -0.168 -3.099 1.00 98.00 86 PHE A O 1
ATOM 678 N N . ALA A 1 87 ? 1.464 -1.367 -3.244 1.00 97.81 87 ALA A N 1
ATOM 679 C CA . ALA A 1 87 ? 1.990 -0.664 -4.400 1.00 97.81 87 ALA A CA 1
ATOM 680 C C . ALA A 1 87 ? 2.725 -1.635 -5.318 1.00 97.81 87 ALA A C 1
ATOM 682 O O . ALA A 1 87 ? 3.140 -2.717 -4.889 1.00 97.81 87 ALA A O 1
ATOM 683 N N . HIS A 1 88 ? 2.870 -1.253 -6.581 1.00 96.12 88 HIS A N 1
ATOM 684 C CA . HIS A 1 88 ? 3.597 -2.055 -7.552 1.00 96.12 88 HIS A CA 1
ATOM 685 C C . HIS A 1 88 ? 4.427 -1.211 -8.511 1.00 96.12 88 HIS A C 1
ATOM 687 O O . HIS A 1 88 ? 4.182 -0.014 -8.668 1.00 96.12 88 HIS A O 1
ATOM 693 N N . LYS A 1 89 ? 5.399 -1.854 -9.148 1.00 94.50 89 LYS A N 1
ATOM 694 C CA . LYS A 1 89 ? 6.172 -1.320 -10.265 1.00 94.50 89 LYS A CA 1
ATOM 695 C C . LYS A 1 89 ? 6.291 -2.403 -11.325 1.00 94.50 89 LYS A C 1
ATOM 697 O O . LYS A 1 89 ? 6.543 -3.562 -11.001 1.00 94.50 89 LYS A O 1
ATOM 702 N N . GLU A 1 90 ? 6.090 -2.017 -12.573 1.00 91.62 90 GLU A N 1
ATOM 703 C CA . GLU A 1 90 ? 6.313 -2.877 -13.728 1.00 91.62 90 GLU A CA 1
ATOM 704 C C . GLU A 1 90 ? 7.591 -2.424 -14.426 1.00 91.62 90 GLU A C 1
ATOM 706 O O . GLU A 1 90 ? 7.773 -1.232 -14.673 1.00 91.62 90 GLU A O 1
ATOM 711 N N . VAL A 1 91 ? 8.462 -3.383 -14.719 1.00 88.62 91 VAL A N 1
ATOM 712 C CA . VAL A 1 91 ? 9.694 -3.195 -15.477 1.00 88.62 91 VAL A CA 1
ATOM 713 C C . VAL A 1 91 ? 9.501 -3.868 -16.831 1.00 88.62 91 VAL A C 1
ATOM 715 O O . VAL A 1 91 ? 9.398 -5.097 -16.939 1.00 88.62 91 VAL A O 1
ATOM 718 N N . THR A 1 92 ? 9.396 -3.039 -17.865 1.00 84.75 92 THR A N 1
ATOM 719 C CA . THR A 1 92 ? 9.347 -3.453 -19.267 1.00 84.75 92 THR A CA 1
ATOM 720 C C . THR A 1 92 ? 10.769 -3.530 -19.808 1.00 84.75 92 THR A C 1
ATOM 722 O O . THR A 1 92 ? 11.482 -2.538 -19.716 1.00 84.75 92 THR A O 1
ATOM 725 N N . ASP A 1 93 ? 11.150 -4.671 -20.385 1.00 79.94 93 ASP A N 1
ATOM 726 C CA . ASP A 1 93 ? 12.515 -4.950 -20.868 1.00 79.94 93 ASP A CA 1
ATOM 727 C C . ASP A 1 93 ? 13.589 -4.980 -19.758 1.00 79.94 93 ASP A C 1
ATOM 729 O O . ASP A 1 93 ? 14.528 -4.182 -19.754 1.00 79.94 93 ASP A O 1
ATOM 733 N N . PRO A 1 94 ? 13.443 -5.885 -18.771 1.00 78.38 94 PRO A N 1
ATOM 734 C CA . PRO A 1 94 ? 14.395 -5.988 -17.675 1.00 78.38 94 PRO A CA 1
ATOM 735 C C . PRO A 1 94 ? 15.766 -6.435 -18.188 1.00 78.38 94 PRO A C 1
ATOM 737 O O . PRO A 1 94 ? 15.882 -7.446 -18.890 1.00 78.38 94 PRO A O 1
ATOM 740 N N . GLN A 1 95 ? 16.822 -5.745 -17.763 1.00 78.00 95 GLN A N 1
ATOM 741 C CA . GLN A 1 95 ? 18.185 -6.199 -18.020 1.00 78.00 95 GLN A CA 1
ATOM 742 C C . GLN A 1 95 ? 18.421 -7.589 -17.392 1.00 78.00 95 GLN A C 1
ATOM 744 O O . GLN A 1 95 ? 17.763 -7.957 -16.412 1.00 78.00 95 GLN A O 1
ATOM 749 N N . PRO A 1 96 ? 19.390 -8.389 -17.885 1.00 65.50 96 PRO A N 1
ATOM 750 C CA . PRO A 1 96 ? 19.615 -9.761 -17.407 1.00 65.50 96 PRO A CA 1
ATOM 751 C C . PRO A 1 96 ? 19.875 -9.884 -15.893 1.00 65.50 96 PRO A C 1
ATOM 753 O O . PRO A 1 96 ? 19.734 -10.967 -15.328 1.00 65.50 96 PRO A O 1
ATOM 756 N N . HIS A 1 97 ? 20.252 -8.782 -15.241 1.00 64.62 97 HIS A N 1
ATOM 757 C CA . HIS A 1 97 ? 20.585 -8.684 -13.816 1.00 64.62 97 HIS A CA 1
ATOM 758 C C . HIS A 1 97 ? 19.518 -7.934 -13.000 1.00 64.62 97 HIS A C 1
ATOM 760 O O . HIS A 1 97 ? 19.665 -7.763 -11.791 1.00 64.62 97 HIS A O 1
ATOM 766 N N . GLU A 1 98 ? 18.449 -7.473 -13.647 1.00 66.31 98 GLU A N 1
ATOM 767 C CA . GLU A 1 98 ? 17.395 -6.647 -13.061 1.00 66.31 98 GLU A CA 1
ATOM 768 C C . GLU A 1 98 ? 16.355 -7.537 -12.367 1.00 66.31 98 GLU A C 1
ATOM 770 O O . GLU A 1 98 ? 15.208 -7.673 -12.775 1.00 66.31 98 GLU A O 1
ATOM 775 N N . SER A 1 99 ? 16.788 -8.240 -11.321 1.00 60.75 99 SER A N 1
ATOM 776 C CA . SER A 1 99 ? 15.901 -8.997 -10.429 1.00 60.75 99 SER A CA 1
ATOM 777 C C . SER A 1 99 ? 15.650 -8.279 -9.102 1.00 60.75 99 SER A C 1
ATOM 779 O O . SER A 1 99 ? 14.978 -8.838 -8.230 1.00 60.75 99 SER A O 1
ATOM 781 N N . SER A 1 100 ? 16.213 -7.078 -8.933 1.00 71.50 100 SER A N 1
ATOM 782 C CA . SER A 1 100 ? 16.197 -6.330 -7.682 1.00 71.50 100 SER A CA 1
ATOM 783 C C . SER A 1 100 ? 14.780 -5.921 -7.285 1.00 71.50 100 SER A C 1
ATOM 785 O O . SER A 1 100 ? 13.936 -5.537 -8.093 1.00 71.50 100 SER A O 1
ATOM 787 N N . LEU A 1 101 ? 14.522 -6.000 -5.983 1.00 81.31 101 LEU A N 1
ATOM 788 C CA . LEU A 1 101 ? 13.333 -5.443 -5.354 1.00 81.31 101 LEU A CA 1
ATOM 789 C C . LEU A 1 101 ? 13.461 -3.920 -5.276 1.00 81.31 101 LEU A C 1
ATOM 791 O O . LEU A 1 101 ? 13.753 -3.370 -4.216 1.00 81.31 101 LEU A O 1
ATOM 795 N N . GLU A 1 102 ? 13.268 -3.243 -6.405 1.00 82.75 102 GLU A N 1
ATOM 796 C CA . GLU A 1 102 ? 13.206 -1.786 -6.412 1.00 82.75 102 GLU A CA 1
ATOM 797 C C . GLU A 1 102 ? 12.031 -1.295 -5.575 1.00 82.75 102 GLU A C 1
ATOM 799 O O . GLU A 1 102 ? 10.901 -1.780 -5.671 1.00 82.75 102 GLU A O 1
ATOM 804 N N . ASP A 1 103 ? 12.307 -0.312 -4.736 1.00 84.81 103 ASP A N 1
ATOM 805 C CA . ASP A 1 103 ? 11.369 0.239 -3.778 1.00 84.81 103 ASP A CA 1
ATOM 806 C C . ASP A 1 103 ? 11.068 1.716 -4.043 1.00 84.81 103 ASP A C 1
ATOM 808 O O . ASP A 1 103 ? 10.455 2.364 -3.204 1.00 84.81 103 ASP A O 1
ATOM 812 N N . THR A 1 104 ? 11.484 2.264 -5.182 1.00 89.19 104 THR A N 1
ATOM 813 C CA . THR A 1 104 ? 11.272 3.663 -5.568 1.00 89.19 104 THR A CA 1
ATOM 814 C C . THR A 1 104 ? 10.342 3.777 -6.772 1.00 89.19 104 THR A C 1
ATOM 816 O O . THR A 1 104 ? 10.190 2.846 -7.565 1.00 89.19 104 THR A O 1
ATOM 819 N N . GLU A 1 105 ? 9.705 4.943 -6.901 1.00 93.06 105 GLU A N 1
ATOM 820 C CA . GLU A 1 105 ? 8.793 5.272 -8.007 1.00 93.06 105 GLU A CA 1
ATOM 821 C C . GLU A 1 105 ? 7.635 4.279 -8.168 1.00 93.06 105 GLU A C 1
ATOM 823 O O . GLU A 1 105 ? 7.211 3.926 -9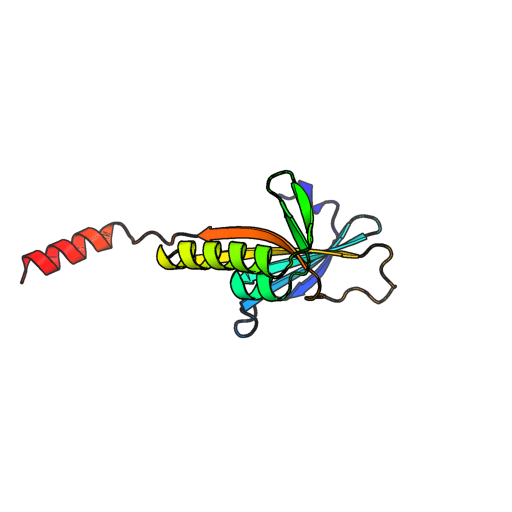.269 1.00 93.06 105 GLU A O 1
ATOM 828 N N . LEU A 1 106 ? 7.112 3.811 -7.036 1.00 96.56 106 LEU A N 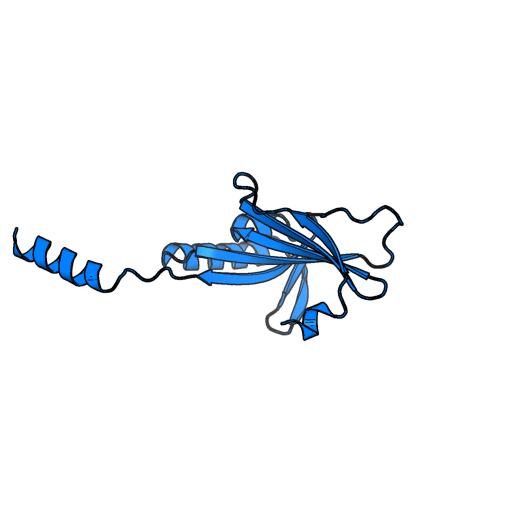1
ATOM 829 C CA . LEU A 1 106 ? 6.031 2.842 -7.028 1.00 96.56 106 LEU A CA 1
ATOM 830 C C . LEU A 1 106 ? 4.705 3.486 -7.456 1.00 96.56 106 LEU A C 1
ATOM 832 O O . LEU A 1 106 ? 4.464 4.684 -7.281 1.00 96.56 106 LEU A O 1
ATOM 836 N N . THR A 1 107 ? 3.801 2.658 -7.963 1.00 97.69 107 THR A N 1
ATOM 837 C CA . THR A 1 107 ? 2.403 3.019 -8.192 1.00 97.69 107 THR A CA 1
ATOM 838 C C . THR A 1 107 ? 1.546 2.475 -7.057 1.00 97.69 107 THR A C 1
ATOM 840 O O . THR A 1 107 ? 1.426 1.259 -6.892 1.00 97.69 107 THR A O 1
ATOM 843 N N . LEU A 1 108 ? 0.934 3.363 -6.276 1.00 98.25 108 LEU A N 1
ATOM 844 C CA . LEU A 1 108 ? 0.014 2.994 -5.206 1.00 98.25 108 LEU A CA 1
ATOM 845 C C . LEU A 1 108 ? -1.256 2.357 -5.791 1.00 98.25 108 LEU A C 1
ATOM 847 O O . LEU A 1 108 ? -1.956 2.973 -6.591 1.00 98.25 108 LEU A O 1
ATOM 851 N N . LEU A 1 109 ? -1.567 1.138 -5.349 1.00 97.31 109 LEU A N 1
ATOM 852 C CA . LEU A 1 109 ? -2.799 0.422 -5.696 1.00 97.31 109 LEU A CA 1
ATOM 853 C C . LEU A 1 109 ? -3.951 0.802 -4.767 1.00 97.31 109 LEU A C 1
ATOM 855 O O . LEU A 1 109 ? -5.091 0.914 -5.198 1.00 97.31 109 LEU A O 1
ATOM 859 N N . GLY A 1 110 ? -3.659 0.970 -3.478 1.00 96.00 110 GLY A N 1
ATOM 860 C CA . GLY A 1 110 ? -4.673 1.324 -2.495 1.00 96.00 110 GLY A CA 1
ATOM 861 C C . GLY A 1 110 ? -4.231 1.109 -1.055 1.00 96.00 110 GLY A C 1
ATOM 862 O O . GLY A 1 110 ? -3.153 0.575 -0.773 1.00 96.00 110 GLY A O 1
ATOM 863 N N . VAL A 1 111 ? -5.104 1.533 -0.142 1.00 97.12 111 VAL A N 1
ATOM 864 C CA . VAL A 1 111 ? -4.929 1.441 1.310 1.00 97.12 111 VAL A CA 1
ATOM 865 C C . VAL A 1 111 ? -6.105 0.678 1.909 1.00 97.12 111 VAL A C 1
ATOM 867 O O . VAL A 1 111 ? -7.260 0.958 1.603 1.00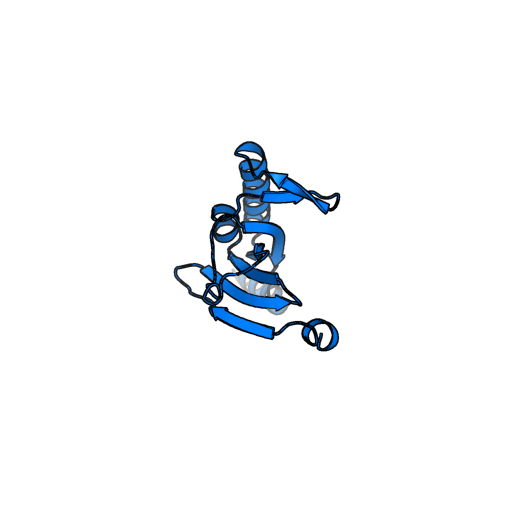 97.12 111 VAL A O 1
ATOM 870 N N . VAL A 1 112 ? -5.809 -0.268 2.796 1.00 97.12 112 VAL A N 1
ATOM 871 C CA . VAL A 1 112 ? -6.793 -1.079 3.515 1.00 97.12 112 VAL A CA 1
ATOM 872 C C . VAL A 1 112 ? -6.641 -0.850 5.014 1.00 97.12 112 VAL A C 1
ATOM 874 O O . VAL A 1 112 ? -5.531 -0.828 5.544 1.00 97.12 112 VAL A O 1
ATOM 877 N N . GLY A 1 113 ? -7.768 -0.687 5.706 1.00 96.44 113 GLY A N 1
ATOM 878 C CA . GLY A 1 113 ? -7.826 -0.546 7.158 1.00 96.44 113 GLY A CA 1
ATOM 879 C C . GLY A 1 113 ? -8.319 -1.835 7.781 1.00 96.44 113 GLY A C 1
ATOM 880 O O . GLY A 1 113 ? -9.482 -2.192 7.614 1.00 96.44 113 GLY A O 1
ATOM 881 N N . LEU A 1 114 ? -7.445 -2.525 8.503 1.00 94.56 114 LEU A N 1
ATOM 882 C CA . LEU A 1 114 ? -7.797 -3.745 9.210 1.00 94.56 114 LEU A CA 1
ATOM 883 C C . LEU A 1 114 ? -8.208 -3.402 10.641 1.00 94.56 114 LEU A C 1
ATOM 885 O O . LEU A 1 114 ? -7.414 -2.855 11.408 1.00 94.56 114 LEU A O 1
ATOM 889 N N . LYS A 1 115 ? -9.448 -3.731 10.999 1.00 91.62 115 LYS A N 1
ATOM 890 C CA . LYS A 1 115 ? -9.912 -3.660 12.383 1.00 91.62 115 LYS A CA 1
ATOM 891 C C . LYS A 1 115 ? -9.523 -4.949 13.090 1.00 91.62 115 LYS A C 1
ATOM 893 O O . LYS A 1 115 ? -9.874 -6.021 12.606 1.00 91.62 115 LYS A O 1
ATOM 898 N N . ASP A 1 116 ? -8.848 -4.833 14.224 1.00 83.94 116 ASP A N 1
ATOM 899 C CA . ASP A 1 116 ? -8.689 -5.948 15.152 1.00 83.94 116 ASP A CA 1
ATOM 900 C C . ASP A 1 116 ? -9.857 -5.887 16.149 1.00 83.94 116 ASP A C 1
ATOM 902 O O . ASP A 1 116 ? -9.910 -4.964 16.971 1.00 83.94 116 ASP A O 1
ATOM 906 N N . PRO A 1 117 ? -10.896 -6.726 16.002 1.00 80.38 117 PRO A N 1
ATOM 907 C CA . PRO A 1 117 ? -12.039 -6.665 16.895 1.00 80.38 117 PRO A CA 1
ATOM 908 C C . PRO A 1 117 ? -11.608 -7.061 18.309 1.00 80.38 117 PRO A C 1
ATOM 910 O O . PRO A 1 117 ? -10.976 -8.095 18.514 1.00 80.38 117 PRO A O 1
ATOM 913 N N . CYS A 1 118 ? -12.010 -6.271 19.309 1.00 80.12 118 CYS A N 1
ATOM 914 C CA . CYS A 1 118 ? -11.883 -6.701 20.697 1.00 80.12 118 CYS A CA 1
ATOM 915 C C . CYS A 1 118 ? -12.589 -8.045 20.880 1.00 80.12 118 CYS A C 1
ATOM 917 O O . CYS A 1 118 ? -13.682 -8.255 20.341 1.00 80.12 118 CYS A O 1
ATOM 919 N N . ARG A 1 119 ? -11.983 -8.935 21.670 1.00 85.44 119 ARG A N 1
ATOM 920 C CA . ARG A 1 119 ? -12.609 -10.222 21.960 1.00 85.44 119 ARG A CA 1
ATOM 921 C C . ARG A 1 119 ? -13.950 -10.000 22.675 1.00 85.44 119 ARG A C 1
ATOM 923 O O . ARG A 1 119 ? -14.019 -9.101 23.522 1.00 85.44 119 ARG A O 1
ATOM 930 N N . PRO A 1 120 ? -15.001 -10.777 22.363 1.00 81.38 120 PRO A N 1
ATOM 931 C CA . PRO A 1 120 ? -16.330 -10.580 22.943 1.00 81.38 120 PRO A CA 1
ATOM 932 C C . PRO A 1 120 ? -16.320 -10.538 24.477 1.00 81.38 120 PRO A C 1
ATOM 934 O O . PRO A 1 120 ? -16.993 -9.702 25.081 1.00 81.38 120 PRO A O 1
ATOM 937 N N . GLU A 1 121 ? -15.498 -11.383 25.104 1.00 83.69 121 GLU A N 1
ATOM 938 C CA . GLU A 1 121 ? -15.359 -11.496 26.556 1.00 83.69 121 GLU A CA 1
ATOM 939 C C . GLU A 1 121 ? -14.818 -10.226 27.235 1.00 83.69 121 GLU A C 1
ATOM 941 O O . GLU A 1 121 ? -15.112 -9.978 28.404 1.00 83.69 121 GLU A O 1
ATOM 946 N N . VAL A 1 122 ? -14.087 -9.372 26.509 1.00 87.56 122 VAL A N 1
ATOM 947 C CA . VAL A 1 122 ? -13.492 -8.148 27.072 1.00 87.56 122 VAL A CA 1
ATOM 948 C C . VAL A 1 122 ? -14.570 -7.158 27.499 1.00 87.56 122 VAL A C 1
ATOM 950 O O . VAL A 1 122 ? -14.418 -6.499 28.524 1.00 87.56 122 VAL A O 1
ATOM 953 N N . ARG A 1 123 ? -15.683 -7.064 26.757 1.00 84.38 123 ARG A N 1
ATOM 954 C CA . ARG A 1 123 ? -16.782 -6.160 27.131 1.00 84.38 123 ARG A CA 1
ATOM 955 C C . ARG A 1 123 ? -17.376 -6.558 28.481 1.00 84.38 123 ARG A C 1
ATOM 957 O O . ARG A 1 123 ? -17.490 -5.710 29.359 1.00 84.38 123 ARG A O 1
ATOM 964 N N . SER A 1 124 ? -17.688 -7.844 28.638 1.00 86.06 124 SER A N 1
ATOM 965 C CA . SER A 1 124 ? -18.237 -8.397 29.880 1.00 86.06 124 SER A CA 1
ATOM 966 C C . SER A 1 124 ? -17.283 -8.191 31.057 1.00 86.06 124 SER A C 1
ATOM 968 O O . SER A 1 124 ? -17.716 -7.748 32.117 1.00 86.06 124 SER A O 1
ATOM 970 N N . ALA A 1 125 ? -15.985 -8.450 30.873 1.00 88.62 125 ALA A N 1
ATOM 971 C CA . ALA A 1 125 ? -14.996 -8.260 31.931 1.00 88.62 125 ALA A CA 1
ATOM 972 C C . ALA A 1 125 ? -14.911 -6.791 32.386 1.00 88.62 125 ALA A C 1
ATOM 974 O O . ALA A 1 125 ? -14.917 -6.514 33.584 1.00 88.62 125 ALA A O 1
ATOM 975 N N . VAL A 1 126 ? -14.894 -5.844 31.440 1.00 90.06 126 VAL A N 1
ATOM 976 C CA . VAL A 1 126 ? -14.850 -4.404 31.745 1.00 90.06 126 VAL A CA 1
ATOM 977 C C . VAL A 1 126 ? -16.124 -3.933 32.453 1.00 90.06 126 VAL A C 1
ATOM 979 O O . VAL A 1 126 ? -16.036 -3.132 33.381 1.00 90.06 126 VAL A O 1
ATOM 982 N N . GLU A 1 127 ? -17.300 -4.417 32.045 1.00 91.62 127 GLU A N 1
ATOM 983 C CA . GLU A 1 127 ? -18.574 -4.107 32.712 1.00 91.62 127 GLU A CA 1
ATOM 984 C C . GLU A 1 127 ? -18.606 -4.641 34.147 1.00 91.62 127 GLU A C 1
ATOM 986 O O . GLU A 1 127 ? -18.960 -3.901 35.063 1.00 91.62 127 GLU A O 1
ATOM 991 N N . SER A 1 128 ? -18.162 -5.882 34.365 1.00 90.44 128 SER A N 1
ATOM 992 C CA . SER A 1 128 ? -18.061 -6.467 35.705 1.00 90.44 128 SER A CA 1
ATOM 993 C C . SER A 1 128 ? -17.134 -5.664 36.616 1.00 90.44 128 SER A C 1
ATOM 995 O O . SER A 1 128 ? -17.506 -5.383 37.752 1.00 90.44 128 SER A O 1
ATOM 997 N N . CYS A 1 129 ? -15.964 -5.242 36.123 1.00 92.75 129 CYS A N 1
ATOM 998 C CA . CYS A 1 129 ? -15.057 -4.387 36.891 1.00 92.75 129 CYS A CA 1
ATOM 999 C C . CYS A 1 129 ? -15.697 -3.035 37.228 1.00 92.75 129 CYS A C 1
ATOM 1001 O O . CYS A 1 129 ? -15.662 -2.637 38.381 1.00 92.75 129 CYS A O 1
ATOM 1003 N N . LYS A 1 130 ? -16.346 -2.364 36.264 1.00 89.62 130 LYS A N 1
ATOM 1004 C CA . LYS A 1 130 ? -17.038 -1.086 36.521 1.00 89.62 130 LYS A CA 1
ATOM 1005 C C . LYS A 1 130 ? -18.157 -1.203 37.556 1.00 89.62 130 LYS A C 1
ATOM 1007 O O . LYS A 1 130 ? -18.384 -0.261 38.306 1.00 89.62 130 LYS A O 1
ATOM 1012 N N . ASN A 1 131 ? -18.865 -2.330 37.578 1.00 92.06 131 ASN A N 1
ATOM 1013 C CA . ASN A 1 131 ? -19.929 -2.581 38.549 1.00 92.06 131 ASN A CA 1
ATOM 1014 C C . ASN A 1 131 ? -19.388 -2.895 39.954 1.00 92.06 131 ASN A C 1
ATOM 1016 O O . ASN A 1 131 ? -20.116 -2.726 40.928 1.00 92.06 131 ASN A O 1
ATOM 1020 N N . ALA A 1 132 ? -18.142 -3.365 40.061 1.00 89.81 132 ALA A N 1
ATOM 1021 C CA . ALA A 1 132 ? -17.506 -3.715 41.329 1.00 89.81 132 ALA A CA 1
ATOM 1022 C C . ALA A 1 132 ? -16.897 -2.511 42.078 1.00 89.81 132 ALA A C 1
ATOM 1024 O O . ALA A 1 132 ? -16.518 -2.674 43.239 1.00 89.81 132 ALA A O 1
ATOM 1025 N N . GLY A 1 133 ? -16.849 -1.327 41.453 1.00 78.19 133 GLY A N 1
ATOM 1026 C CA . GLY A 1 133 ? -16.248 -0.101 42.000 1.00 78.19 133 GLY A CA 1
ATOM 1027 C C . GLY A 1 133 ? -14.794 0.068 41.589 1.00 78.19 133 GLY A C 1
ATOM 1028 O O . GLY A 1 133 ? -14.018 0.557 42.437 1.00 78.19 133 GLY A O 1
#

pLDDT: mean 89.96, std 9.91, range [51.12, 98.25]